Protein AF-A0A6B1F1L4-F1 (afdb_monomer_lite)

Radius of gyration: 22.06 Å; chains: 1; bounding box: 44×48×60 Å

pLDDT: mean 93.44, std 6.87, range [55.03, 98.31]

Sequence (139 aa):
MSEIEATGSVLFGVSVDDVDSHKRFRSEQKFGFSLLADTEFEVSKQYSGIIERFNASKRTTFIIDKAGYIRAIDTEVNVKTHGEDVVALLKEVLPKVEVGQPAPDFIATDSTGESYQLSELIEKKNVVLSFYPRDFGRG

Structure (mmCIF, N/CA/C/O backbone):
data_AF-A0A6B1F1L4-F1
#
_entry.id   AF-A0A6B1F1L4-F1
#
loop_
_atom_site.group_PDB
_atom_site.id
_atom_site.type_symbol
_atom_site.label_atom_id
_atom_site.label_alt_id
_atom_site.label_comp_id
_atom_site.label_asym_id
_atom_site.label_entity_id
_atom_site.label_seq_id
_atom_site.pdbx_PDB_ins_code
_atom_site.Cartn_x
_atom_site.Cartn_y
_atom_site.Cartn_z
_atom_site.occupancy
_atom_site.B_iso_or_equiv
_atom_site.auth_seq_id
_atom_site.auth_comp_id
_atom_site.auth_asym_id
_atom_site.auth_atom_id
_atom_site.pdbx_PDB_model_num
ATOM 1 N N . MET A 1 1 ? 6.205 -13.987 4.060 1.00 58.75 1 MET A N 1
ATOM 2 C CA . MET A 1 1 ? 5.366 -12.869 3.597 1.00 58.75 1 MET A CA 1
ATOM 3 C C . MET A 1 1 ? 6.163 -11.605 3.855 1.00 58.75 1 MET A C 1
ATOM 5 O O . MET A 1 1 ? 6.717 -11.488 4.943 1.00 58.75 1 MET A O 1
ATOM 9 N N . SER A 1 2 ? 6.359 -10.769 2.842 1.00 85.25 2 SER A N 1
ATOM 10 C CA . SER A 1 2 ? 7.140 -9.528 2.967 1.00 85.25 2 SER A CA 1
ATOM 11 C C . SER A 1 2 ? 6.417 -8.498 3.845 1.00 85.25 2 SER A C 1
ATOM 13 O O . SER A 1 2 ? 5.203 -8.583 4.023 1.00 85.25 2 SER A O 1
ATOM 15 N N . GLU A 1 3 ? 7.137 -7.506 4.378 1.00 91.06 3 GLU A N 1
ATOM 16 C CA . GLU A 1 3 ? 6.513 -6.414 5.146 1.00 91.06 3 GLU A CA 1
ATOM 17 C C . GLU A 1 3 ? 5.488 -5.624 4.319 1.00 91.06 3 GLU A C 1
ATOM 19 O O . GLU A 1 3 ? 4.476 -5.184 4.855 1.00 91.06 3 GLU A O 1
ATOM 24 N N . ILE A 1 4 ? 5.701 -5.511 3.005 1.00 92.69 4 ILE A N 1
ATOM 25 C CA . ILE A 1 4 ? 4.749 -4.887 2.079 1.00 92.69 4 ILE A CA 1
ATOM 26 C C . ILE A 1 4 ? 3.462 -5.716 1.994 1.00 92.69 4 ILE A C 1
ATOM 28 O O . ILE A 1 4 ? 2.372 -5.173 2.161 1.00 92.69 4 ILE A O 1
ATOM 32 N N . GLU A 1 5 ? 3.567 -7.035 1.815 1.00 91.88 5 GLU A N 1
ATOM 33 C CA . GLU A 1 5 ? 2.399 -7.930 1.778 1.00 91.88 5 GLU A CA 1
ATOM 34 C C . GLU A 1 5 ? 1.616 -7.925 3.096 1.00 91.88 5 GLU A C 1
ATOM 36 O O . GLU A 1 5 ? 0.389 -8.011 3.081 1.00 91.88 5 GLU A O 1
ATOM 41 N N . ALA A 1 6 ? 2.295 -7.753 4.234 1.00 90.75 6 ALA A N 1
ATOM 42 C CA . ALA A 1 6 ? 1.647 -7.639 5.540 1.00 90.75 6 ALA A CA 1
ATOM 43 C C . ALA A 1 6 ? 0.749 -6.391 5.667 1.00 90.75 6 ALA A C 1
ATOM 45 O O . ALA A 1 6 ? -0.161 -6.379 6.491 1.00 90.75 6 ALA A O 1
ATOM 46 N N . THR A 1 7 ? 0.949 -5.366 4.829 1.00 90.06 7 THR A N 1
ATOM 47 C CA . THR A 1 7 ? 0.036 -4.208 4.731 1.00 90.06 7 THR A CA 1
ATOM 48 C C . THR A 1 7 ? -1.207 -4.487 3.874 1.00 90.06 7 THR A C 1
ATOM 50 O O . THR A 1 7 ? -2.037 -3.604 3.677 1.00 90.06 7 THR A O 1
ATOM 53 N N . GLY A 1 8 ? -1.347 -5.702 3.333 1.00 91.31 8 GLY A N 1
ATOM 54 C CA . GLY A 1 8 ? -2.373 -6.038 2.344 1.00 91.31 8 GLY A CA 1
ATOM 55 C C . GLY A 1 8 ? -2.070 -5.494 0.945 1.00 91.31 8 GLY A C 1
ATOM 56 O O . GLY A 1 8 ? -2.978 -5.431 0.116 1.00 91.31 8 GLY A O 1
ATOM 57 N N . SER A 1 9 ? -0.819 -5.097 0.692 1.00 94.31 9 SER A N 1
ATOM 58 C CA . SER A 1 9 ? -0.362 -4.537 -0.581 1.00 94.31 9 SER A CA 1
ATOM 59 C C . SER A 1 9 ? 0.364 -5.578 -1.428 1.00 94.31 9 SER A C 1
ATOM 61 O O . SER A 1 9 ? 0.994 -6.497 -0.910 1.00 94.31 9 SER A O 1
ATOM 63 N N . VAL A 1 10 ? 0.332 -5.401 -2.747 1.00 95.19 10 VAL A N 1
ATOM 64 C CA . VAL A 1 10 ? 1.163 -6.155 -3.693 1.00 95.19 10 VAL A CA 1
ATOM 65 C C . VAL A 1 10 ? 2.214 -5.224 -4.286 1.00 95.19 10 VAL A C 1
ATOM 67 O O . VAL A 1 10 ? 1.909 -4.085 -4.634 1.00 95.19 10 VAL A O 1
ATOM 70 N N . LEU A 1 11 ? 3.453 -5.706 -4.403 1.00 95.06 11 LEU A N 1
ATOM 71 C CA . LEU A 1 11 ? 4.527 -4.980 -5.075 1.00 95.06 11 LEU A CA 1
ATOM 72 C C . LEU A 1 11 ? 4.737 -5.533 -6.486 1.00 95.06 11 LEU A C 1
ATOM 74 O O . LEU A 1 11 ? 4.936 -6.738 -6.670 1.00 95.06 11 LEU A O 1
ATOM 78 N N . PHE A 1 12 ? 4.768 -4.629 -7.461 1.00 97.12 12 PHE A N 1
ATOM 79 C CA . PHE A 1 12 ? 5.211 -4.900 -8.821 1.00 97.12 12 PHE A CA 1
ATOM 80 C C . PHE A 1 12 ? 6.395 -4.000 -9.161 1.00 97.12 12 PHE A C 1
ATOM 82 O O . PHE A 1 12 ? 6.320 -2.786 -8.988 1.00 97.12 12 PHE A O 1
ATOM 89 N N . GLY A 1 13 ? 7.475 -4.588 -9.673 1.00 96.38 13 GLY A N 1
ATOM 90 C CA . GLY A 1 13 ? 8.470 -3.824 -10.421 1.00 96.38 13 GLY A CA 1
ATOM 91 C C . GLY A 1 13 ? 8.010 -3.700 -11.869 1.00 96.38 13 GLY A C 1
ATOM 92 O O . GLY A 1 13 ? 7.530 -4.675 -12.439 1.00 96.38 13 GLY A O 1
ATOM 93 N N . VAL A 1 14 ? 8.140 -2.523 -12.471 1.00 98.06 14 VAL A N 1
ATOM 94 C CA . VAL A 1 14 ? 7.771 -2.296 -13.874 1.00 98.06 14 VAL A CA 1
ATOM 95 C C . VAL A 1 14 ? 8.991 -1.764 -14.606 1.00 98.06 14 VAL A C 1
ATOM 97 O O . VAL A 1 14 ? 9.625 -0.814 -14.145 1.00 98.06 14 VAL A O 1
ATOM 100 N N . SER A 1 15 ? 9.330 -2.376 -15.734 1.00 97.75 15 SER A N 1
ATOM 101 C CA . SER A 1 15 ? 10.289 -1.816 -16.682 1.00 97.75 15 SER A CA 1
ATOM 102 C C . SER A 1 15 ? 9.872 -2.170 -18.102 1.00 97.75 15 SER A C 1
ATOM 104 O O . SER A 1 15 ? 8.976 -2.982 -18.324 1.00 97.75 15 SER A O 1
ATOM 106 N N . VAL A 1 16 ? 10.552 -1.559 -19.062 1.00 98.00 16 VAL A N 1
ATOM 107 C CA . VAL A 1 16 ? 10.324 -1.760 -20.496 1.00 98.00 16 VAL A CA 1
ATOM 108 C C . VAL A 1 16 ? 11.031 -3.004 -21.047 1.00 98.00 16 VAL A C 1
ATOM 110 O O . VAL A 1 16 ? 10.993 -3.259 -22.248 1.00 98.00 16 VAL A O 1
ATOM 113 N N . ASP A 1 17 ? 11.693 -3.771 -20.175 1.00 97.81 17 ASP A N 1
ATOM 114 C CA . ASP A 1 17 ? 12.317 -5.040 -20.532 1.00 97.81 17 ASP A CA 1
ATOM 115 C C . ASP A 1 17 ? 11.261 -6.116 -20.809 1.00 97.81 17 ASP A C 1
ATOM 117 O O . ASP A 1 17 ? 10.156 -6.102 -20.259 1.00 97.81 17 ASP A O 1
ATOM 121 N N . ASP A 1 18 ? 11.622 -7.086 -21.648 1.00 97.94 18 ASP A N 1
ATOM 122 C CA . ASP A 1 18 ? 10.758 -8.217 -21.958 1.00 97.94 18 ASP A CA 1
ATOM 123 C C . ASP A 1 18 ? 10.712 -9.273 -20.834 1.00 97.94 18 ASP A C 1
ATOM 125 O O . ASP A 1 18 ? 11.479 -9.287 -19.865 1.00 97.94 18 ASP A O 1
ATOM 129 N N . VAL A 1 19 ? 9.780 -10.214 -20.988 1.00 97.88 19 VAL A N 1
ATOM 130 C CA . VAL A 1 19 ? 9.547 -11.298 -20.028 1.00 97.88 19 VAL A CA 1
ATOM 131 C C . VAL A 1 19 ? 10.771 -12.207 -19.856 1.00 97.88 19 VAL A C 1
ATOM 133 O O . VAL A 1 19 ? 10.984 -12.747 -18.767 1.00 97.88 19 VAL A O 1
ATOM 136 N N . ASP A 1 20 ? 11.579 -12.413 -20.895 1.00 97.50 20 ASP A N 1
ATOM 137 C CA . ASP A 1 20 ? 12.737 -13.307 -20.823 1.00 97.50 20 ASP A CA 1
ATOM 138 C C . ASP A 1 20 ? 13.918 -12.648 -20.102 1.00 97.50 20 ASP A C 1
ATOM 140 O O . ASP A 1 20 ? 14.592 -13.315 -19.309 1.00 97.50 20 ASP A O 1
ATOM 144 N N . SER A 1 21 ? 14.116 -11.342 -20.287 1.00 96.75 21 SER A N 1
ATOM 145 C CA . SER A 1 21 ? 15.014 -10.513 -19.479 1.00 96.75 21 SER A CA 1
ATOM 146 C C . SER A 1 21 ? 14.620 -10.575 -18.001 1.00 96.75 21 SER A C 1
ATOM 148 O O . SER A 1 21 ? 15.448 -10.915 -17.150 1.00 96.75 21 SER A O 1
ATOM 150 N N . HIS A 1 22 ? 13.327 -10.414 -17.689 1.00 96.94 22 HIS A N 1
ATOM 151 C CA . HIS A 1 22 ? 12.809 -10.528 -16.318 1.00 96.94 22 HIS A CA 1
ATOM 152 C C . HIS A 1 22 ? 13.050 -11.898 -15.689 1.00 96.94 22 HIS A C 1
ATOM 154 O O . HIS A 1 22 ? 13.426 -11.977 -14.516 1.00 96.94 22 HIS A O 1
ATOM 160 N N . LYS A 1 23 ? 12.879 -12.993 -16.442 1.00 95.31 23 LYS A N 1
ATOM 161 C CA . LYS A 1 23 ? 13.186 -14.351 -15.951 1.00 95.31 23 LYS A CA 1
ATOM 162 C C . LYS A 1 23 ? 14.658 -14.486 -15.563 1.00 95.31 23 LYS A C 1
ATOM 164 O O . LYS A 1 23 ? 14.951 -15.042 -14.502 1.00 95.31 23 LYS A O 1
ATOM 169 N N . ARG A 1 24 ? 15.572 -13.973 -16.395 1.00 95.38 24 ARG A N 1
ATOM 170 C CA . ARG A 1 24 ? 17.019 -13.995 -16.120 1.00 95.38 24 ARG A CA 1
ATOM 171 C C . ARG A 1 24 ? 17.344 -13.158 -14.889 1.00 95.38 24 ARG A C 1
ATOM 173 O O . ARG A 1 24 ? 17.902 -13.689 -13.931 1.00 95.38 24 ARG A O 1
ATOM 180 N N . PHE A 1 25 ? 16.887 -11.911 -14.854 1.00 94.25 25 PHE A N 1
ATOM 181 C CA . PHE A 1 25 ? 17.129 -10.999 -13.738 1.00 94.25 25 PHE A CA 1
ATOM 182 C C . PHE A 1 25 ? 16.586 -11.539 -12.406 1.00 94.25 25 PHE A C 1
ATOM 184 O O . PHE A 1 25 ? 17.267 -11.495 -11.380 1.00 94.25 25 PHE A O 1
ATOM 191 N N . ARG A 1 26 ? 15.393 -12.150 -12.415 1.00 92.38 26 ARG A N 1
ATOM 192 C CA . ARG A 1 26 ? 14.821 -12.804 -11.228 1.00 92.38 26 ARG A CA 1
ATOM 193 C C . ARG A 1 26 ? 15.663 -13.983 -10.744 1.00 92.38 26 ARG A C 1
ATOM 195 O O . ARG A 1 26 ? 15.796 -14.169 -9.534 1.00 92.38 26 ARG A O 1
ATOM 202 N N . SER A 1 27 ? 16.233 -14.766 -11.661 1.00 90.06 27 SER A N 1
ATOM 203 C CA . SER A 1 27 ? 17.109 -15.891 -11.306 1.00 90.06 27 SER A CA 1
ATOM 204 C C . SER A 1 27 ? 18.410 -15.439 -10.628 1.00 90.06 27 SER A C 1
ATOM 206 O O . SER A 1 27 ? 18.909 -16.133 -9.742 1.00 90.06 27 SER A O 1
ATOM 208 N N . GLU A 1 28 ? 18.906 -14.251 -10.985 1.00 91.50 28 GLU A N 1
ATOM 209 C CA . GLU A 1 28 ? 20.136 -13.662 -10.448 1.00 91.50 28 GLU A CA 1
ATOM 210 C C . GLU A 1 28 ? 19.915 -12.969 -9.098 1.00 91.50 28 GLU A C 1
ATOM 212 O O . GLU A 1 28 ? 20.649 -13.224 -8.145 1.00 91.50 28 GLU A O 1
ATOM 217 N N . GLN A 1 29 ? 18.898 -12.107 -9.000 1.00 84.75 29 GLN A N 1
ATOM 218 C CA . GLN A 1 29 ? 18.701 -11.218 -7.846 1.00 84.75 29 GLN A CA 1
ATOM 219 C C . GLN A 1 29 ? 17.807 -11.804 -6.742 1.00 84.75 29 GLN A C 1
ATOM 221 O O . GLN A 1 29 ? 17.787 -11.281 -5.631 1.00 84.75 29 GLN A O 1
ATOM 226 N N . LYS A 1 30 ? 17.068 -12.888 -7.023 1.00 80.50 30 LYS A N 1
ATOM 227 C CA . LYS A 1 30 ? 16.230 -13.628 -6.054 1.00 80.50 30 LYS A CA 1
ATOM 228 C C . LYS A 1 30 ? 15.285 -12.753 -5.209 1.00 80.50 30 LYS A C 1
ATOM 230 O O . LYS A 1 30 ? 15.114 -12.991 -4.014 1.00 80.50 30 LYS A O 1
ATOM 235 N N . PHE A 1 31 ? 14.633 -11.765 -5.817 1.00 84.38 31 PHE A N 1
ATOM 236 C CA . PHE A 1 31 ? 13.596 -10.970 -5.148 1.00 84.38 31 PHE A CA 1
ATOM 237 C C . PHE A 1 31 ? 12.228 -11.682 -5.123 1.00 84.38 31 PHE A C 1
ATOM 239 O O . PHE A 1 31 ? 11.922 -12.540 -5.957 1.00 84.38 31 PHE A O 1
ATOM 246 N N . GLY A 1 32 ? 11.393 -11.309 -4.144 1.00 85.25 32 GLY A N 1
ATOM 247 C CA . GLY A 1 32 ? 10.089 -11.931 -3.873 1.00 85.25 32 GLY A CA 1
ATOM 248 C C . GLY A 1 32 ? 8.889 -11.340 -4.624 1.00 85.25 32 GLY A C 1
ATOM 249 O O . GLY A 1 32 ? 7.812 -11.922 -4.568 1.00 85.25 32 GLY A O 1
ATOM 250 N N . PHE A 1 33 ? 9.052 -10.219 -5.327 1.00 91.38 33 PHE A N 1
ATOM 251 C CA . PHE A 1 33 ? 7.967 -9.540 -6.046 1.00 91.38 33 PHE A CA 1
ATOM 252 C C . PHE A 1 33 ? 7.935 -9.888 -7.542 1.00 91.38 33 PHE A C 1
ATOM 254 O O . PHE A 1 33 ? 8.884 -10.453 -8.092 1.00 91.38 33 PHE A O 1
ATOM 261 N N . SER A 1 34 ? 6.819 -9.571 -8.204 1.00 94.38 34 SER A N 1
ATOM 262 C CA . SER A 1 34 ? 6.645 -9.810 -9.642 1.00 94.38 34 SER A CA 1
ATOM 263 C C . SER A 1 34 ? 7.150 -8.628 -10.468 1.00 94.38 34 SER A C 1
ATOM 265 O O . SER A 1 34 ? 7.049 -7.480 -10.038 1.00 94.38 34 SER A O 1
ATOM 267 N N . LEU A 1 35 ? 7.668 -8.915 -11.663 1.00 97.25 35 LEU A N 1
ATOM 268 C CA . LEU A 1 35 ? 8.047 -7.902 -12.644 1.00 97.25 35 LEU A CA 1
ATOM 269 C C . LEU A 1 35 ? 7.034 -7.875 -13.786 1.00 97.25 35 LEU A C 1
ATOM 271 O O . LEU A 1 35 ? 6.694 -8.925 -14.333 1.00 97.25 35 LEU A O 1
ATOM 275 N N . LEU A 1 36 ? 6.561 -6.683 -14.131 1.00 98.19 36 LEU A N 1
ATOM 276 C CA . LEU A 1 36 ? 5.697 -6.427 -15.275 1.00 98.19 36 LEU A CA 1
ATOM 277 C C . LEU A 1 36 ? 6.559 -5.919 -16.436 1.00 98.19 36 LEU A C 1
ATOM 279 O O . LEU A 1 36 ? 7.394 -5.031 -16.253 1.00 98.19 36 LEU A O 1
ATOM 283 N N . ALA A 1 37 ? 6.363 -6.512 -17.611 1.00 98.31 37 ALA A N 1
ATOM 284 C CA . ALA A 1 37 ? 7.030 -6.123 -18.848 1.00 98.31 37 ALA A CA 1
ATOM 285 C C . ALA A 1 37 ? 6.169 -5.086 -19.585 1.00 98.31 37 ALA A C 1
ATOM 287 O O . ALA A 1 37 ? 5.071 -5.407 -20.035 1.00 98.31 37 ALA A O 1
ATOM 288 N N . ASP A 1 38 ? 6.661 -3.857 -19.697 1.00 98.31 38 ASP A N 1
ATOM 289 C CA . ASP A 1 38 ? 6.022 -2.733 -20.392 1.00 98.31 38 ASP A CA 1
ATOM 290 C C . ASP A 1 38 ? 6.719 -2.473 -21.736 1.00 98.31 38 ASP A C 1
ATOM 292 O O . ASP A 1 38 ? 7.241 -1.388 -21.994 1.00 98.31 38 ASP A O 1
ATOM 296 N N . THR A 1 39 ? 6.786 -3.498 -22.588 1.00 97.81 39 THR A N 1
ATOM 297 C CA . THR A 1 39 ? 7.575 -3.462 -23.835 1.00 97.81 39 THR A CA 1
ATOM 298 C C . THR A 1 39 ? 7.092 -2.404 -24.832 1.00 97.81 39 THR A C 1
ATOM 300 O O . THR A 1 39 ? 7.878 -1.921 -25.642 1.00 97.81 39 THR A O 1
ATOM 303 N N . GLU A 1 40 ? 5.820 -2.003 -24.742 1.00 97.56 40 GLU A N 1
ATOM 304 C CA . GLU A 1 40 ? 5.195 -0.968 -25.582 1.00 97.56 40 GLU A CA 1
ATOM 305 C C . GLU A 1 40 ? 5.206 0.434 -24.936 1.00 97.56 40 GLU A C 1
ATOM 307 O O . GLU A 1 40 ? 4.733 1.42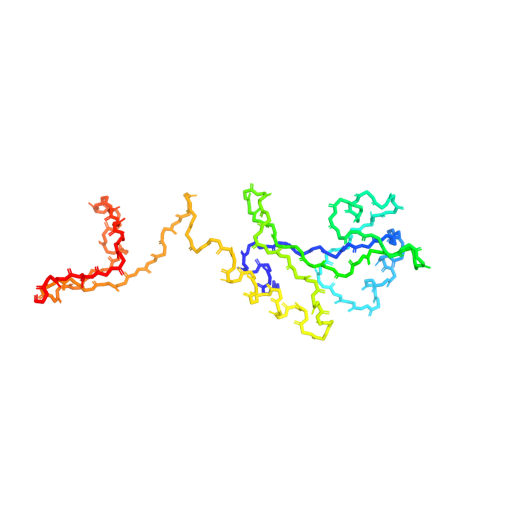0 -25.519 1.00 97.56 40 GLU A O 1
ATOM 312 N N . PHE A 1 41 ? 5.811 0.558 -23.748 1.00 97.81 41 PHE A N 1
ATOM 313 C CA . PHE A 1 41 ? 5.934 1.796 -22.976 1.00 97.81 41 PHE A CA 1
ATOM 314 C C . PHE A 1 41 ? 4.590 2.412 -22.553 1.00 97.81 41 PHE A C 1
ATOM 316 O O . PHE A 1 41 ? 4.539 3.595 -22.203 1.00 97.81 41 PHE A O 1
ATOM 323 N N . GLU A 1 42 ? 3.485 1.672 -22.630 1.00 98.12 42 GLU A N 1
ATOM 324 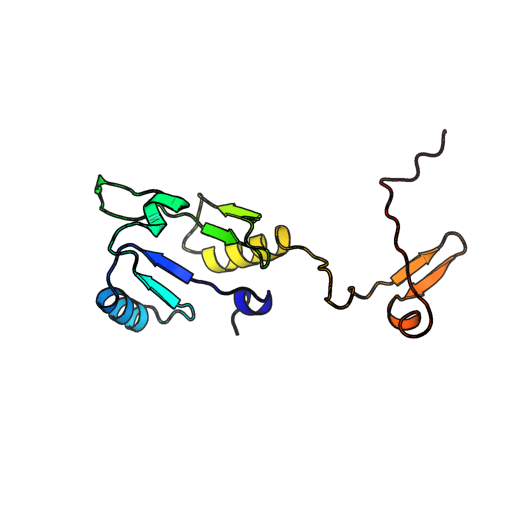C CA . GLU A 1 42 ? 2.143 2.191 -22.359 1.00 98.12 42 GLU A CA 1
ATOM 325 C C . GLU A 1 42 ? 2.006 2.614 -20.898 1.00 98.12 42 GLU A C 1
ATOM 327 O O . GLU A 1 42 ? 1.557 3.729 -20.612 1.00 98.12 42 GLU A O 1
ATOM 332 N N . VAL A 1 43 ? 2.467 1.768 -19.975 1.00 98.25 43 VAL A N 1
ATOM 333 C CA . VAL A 1 43 ? 2.408 2.048 -18.536 1.00 98.25 43 VAL A CA 1
ATOM 334 C C . VAL A 1 43 ? 3.384 3.164 -18.182 1.00 98.25 43 VAL A C 1
ATOM 336 O O . VAL A 1 43 ? 3.013 4.130 -17.511 1.00 98.25 43 VAL A O 1
ATOM 339 N N . SER A 1 44 ? 4.618 3.091 -18.681 1.00 98.12 44 SER A N 1
ATOM 340 C CA . SER A 1 44 ? 5.654 4.088 -18.416 1.00 98.12 44 SER A CA 1
ATOM 341 C C . SER A 1 44 ? 5.239 5.468 -18.918 1.00 98.12 44 SER A C 1
ATOM 343 O O . SER A 1 44 ? 5.441 6.439 -18.206 1.00 98.12 44 SER A O 1
ATOM 345 N N . LYS A 1 45 ? 4.606 5.599 -20.093 1.00 97.62 45 LYS A N 1
ATOM 346 C CA . LYS A 1 45 ? 4.122 6.903 -20.596 1.00 97.62 45 LYS A CA 1
ATOM 347 C C . LYS A 1 45 ? 3.028 7.504 -19.719 1.00 97.62 45 LYS A C 1
ATOM 349 O O . LYS A 1 45 ? 3.005 8.720 -19.554 1.00 97.62 45 LYS A O 1
ATOM 354 N N . GLN A 1 46 ? 2.134 6.674 -19.187 1.00 98.00 46 GLN A N 1
ATOM 355 C CA . GLN A 1 46 ? 1.006 7.132 -18.375 1.00 98.00 46 GLN A CA 1
ATOM 356 C C . GLN A 1 46 ? 1.408 7.489 -16.939 1.00 98.00 46 GLN A C 1
ATOM 358 O O . GLN A 1 46 ? 0.829 8.407 -16.363 1.00 98.00 46 GLN A O 1
ATOM 363 N N . TYR A 1 47 ? 2.386 6.780 -16.370 1.00 97.94 47 TYR A N 1
ATOM 364 C CA . TYR A 1 47 ? 2.759 6.906 -14.960 1.00 97.94 47 TYR A CA 1
ATOM 365 C C . TYR A 1 47 ? 4.077 7.656 -14.764 1.00 97.94 47 TYR A C 1
ATOM 367 O O . TYR A 1 47 ? 4.085 8.820 -14.368 1.00 97.94 47 TYR A O 1
ATOM 375 N N . SER A 1 48 ? 5.209 6.988 -14.994 1.00 96.56 48 SER A N 1
ATOM 376 C CA . SER A 1 48 ? 6.526 7.500 -14.595 1.00 96.56 48 SER A CA 1
ATOM 377 C C . SER A 1 48 ? 7.137 8.466 -15.609 1.00 96.56 48 SER A C 1
ATOM 379 O O . SER A 1 48 ? 7.938 9.323 -15.249 1.00 96.56 48 SER A O 1
ATOM 381 N N . GLY A 1 49 ? 6.758 8.365 -16.876 1.00 97.19 49 GLY A N 1
ATOM 382 C CA . GLY A 1 49 ? 7.456 8.930 -18.024 1.00 97.19 49 GLY A CA 1
ATOM 383 C C . GLY A 1 49 ? 8.651 8.078 -18.474 1.00 97.19 49 GLY A C 1
ATOM 384 O O . GLY A 1 49 ? 9.107 7.163 -17.789 1.00 97.19 49 GLY A O 1
ATOM 385 N N . ILE A 1 50 ? 9.200 8.416 -19.642 1.00 97.12 50 ILE A N 1
ATOM 386 C CA . ILE A 1 50 ? 10.350 7.726 -20.248 1.00 97.12 50 ILE A CA 1
ATOM 387 C C . ILE A 1 50 ? 11.589 8.624 -20.182 1.00 97.12 50 ILE A C 1
ATOM 389 O O . ILE A 1 50 ? 11.505 9.848 -20.307 1.00 97.12 50 ILE A O 1
ATOM 393 N N . ILE A 1 51 ? 12.756 8.014 -20.006 1.00 96.56 51 ILE A N 1
ATOM 394 C CA . ILE A 1 51 ? 14.061 8.605 -20.289 1.00 96.56 51 ILE A CA 1
ATOM 395 C C . ILE A 1 51 ? 14.452 8.205 -21.717 1.00 96.56 51 ILE A C 1
ATOM 397 O O . ILE A 1 51 ? 15.085 7.172 -21.928 1.00 96.56 51 ILE A O 1
ATOM 401 N N . GLU A 1 52 ? 14.056 9.014 -22.704 1.00 92.81 52 GLU A N 1
ATOM 402 C CA . GLU A 1 52 ? 14.151 8.666 -24.136 1.00 92.81 52 GLU A CA 1
ATOM 403 C C . GLU A 1 52 ? 15.561 8.244 -24.565 1.00 92.81 52 GLU A C 1
ATOM 405 O O . GLU A 1 52 ? 15.729 7.257 -25.274 1.00 92.81 52 GLU A O 1
ATOM 410 N N . ARG A 1 53 ? 16.595 8.928 -24.057 1.00 96.44 53 ARG A N 1
ATOM 411 C CA . ARG A 1 53 ? 18.002 8.633 -24.375 1.00 96.44 53 ARG A CA 1
ATOM 412 C C . ARG A 1 53 ? 18.420 7.197 -24.037 1.00 96.44 53 ARG A C 1
ATOM 414 O O . ARG A 1 53 ? 19.321 6.670 -24.682 1.00 96.44 53 ARG A O 1
ATOM 421 N N . PHE A 1 54 ? 17.818 6.603 -23.010 1.00 94.69 54 PHE A N 1
ATOM 422 C CA . PHE A 1 54 ? 18.152 5.258 -22.537 1.00 94.69 54 PHE A CA 1
ATOM 423 C C . PHE A 1 54 ? 17.051 4.243 -22.816 1.00 94.69 54 PHE A C 1
ATOM 425 O O . PHE A 1 54 ? 17.207 3.091 -22.431 1.00 94.69 54 PHE A O 1
ATOM 432 N N . ASN A 1 55 ? 15.963 4.667 -23.468 1.00 94.19 55 ASN A N 1
ATOM 433 C CA . ASN A 1 55 ? 14.793 3.839 -23.709 1.00 94.19 55 ASN A CA 1
ATOM 434 C C . ASN A 1 55 ? 14.344 3.114 -22.428 1.00 94.19 55 ASN A C 1
ATOM 436 O O . ASN A 1 55 ? 14.242 1.897 -22.415 1.00 94.19 55 ASN A O 1
ATOM 440 N N . ALA A 1 56 ? 14.174 3.861 -21.332 1.00 97.00 56 ALA A N 1
ATOM 441 C CA . ALA A 1 56 ? 13.928 3.309 -19.998 1.00 97.00 56 ALA A CA 1
ATOM 442 C C . ALA A 1 56 ? 12.851 4.105 -19.253 1.00 97.00 56 ALA A C 1
ATOM 444 O O . ALA A 1 56 ? 12.718 5.312 -19.456 1.00 97.00 56 ALA A O 1
ATOM 445 N N . SER A 1 57 ? 12.114 3.459 -18.352 1.00 96.69 57 SER A N 1
ATOM 446 C CA . SER A 1 57 ? 11.178 4.140 -17.450 1.00 96.69 57 SER A CA 1
ATOM 447 C C . SER A 1 57 ? 11.924 5.075 -16.493 1.00 96.69 57 SER A C 1
ATOM 449 O O . SER A 1 57 ? 13.017 4.752 -16.013 1.00 96.69 57 SER A O 1
ATOM 451 N N . LYS A 1 58 ? 11.338 6.231 -16.158 1.00 97.06 58 LYS A N 1
ATOM 452 C CA . LYS A 1 58 ? 11.842 7.031 -15.032 1.00 97.06 58 LYS A CA 1
ATOM 453 C C . LYS A 1 58 ? 11.662 6.243 -13.734 1.00 97.06 58 LYS A C 1
ATOM 455 O O . LYS A 1 58 ? 10.666 5.548 -13.546 1.00 97.06 58 LYS A O 1
ATOM 460 N N . ARG A 1 59 ? 12.637 6.355 -12.831 1.00 96.88 59 ARG A N 1
ATOM 461 C CA . ARG A 1 59 ? 12.566 5.710 -11.520 1.00 96.88 59 ARG A CA 1
ATOM 462 C C . ARG A 1 59 ? 11.584 6.475 -10.640 1.00 96.88 59 ARG A C 1
ATOM 464 O O . ARG A 1 59 ? 11.878 7.584 -10.203 1.00 96.88 59 ARG A O 1
ATOM 471 N N . THR A 1 60 ? 10.415 5.895 -10.417 1.00 97.44 60 THR A N 1
ATOM 472 C CA . THR A 1 60 ? 9.345 6.499 -9.623 1.00 97.44 60 THR A CA 1
ATOM 473 C C . THR A 1 60 ? 8.500 5.397 -9.008 1.00 97.44 60 THR A C 1
ATOM 475 O O . THR A 1 60 ? 8.204 4.405 -9.673 1.00 97.44 60 THR A O 1
ATOM 478 N N . THR A 1 61 ? 8.100 5.586 -7.758 1.00 97.81 61 THR A N 1
ATOM 479 C CA . THR A 1 61 ? 7.223 4.670 -7.031 1.00 97.81 61 THR A CA 1
ATOM 480 C C . THR A 1 61 ? 5.855 5.304 -6.871 1.00 97.81 61 THR A C 1
ATOM 482 O O . THR A 1 61 ? 5.749 6.465 -6.484 1.00 97.81 61 THR A O 1
ATOM 485 N N . PHE A 1 62 ? 4.805 4.531 -7.129 1.00 98.25 62 PHE A N 1
ATOM 486 C CA . PHE A 1 62 ? 3.423 4.948 -6.926 1.00 98.25 62 PHE A CA 1
ATOM 487 C C . PHE A 1 62 ? 2.780 4.040 -5.884 1.00 98.25 62 PHE A C 1
ATOM 489 O O . PHE A 1 62 ? 2.858 2.817 -6.001 1.00 98.25 62 PHE A O 1
ATOM 496 N N . ILE A 1 63 ? 2.117 4.631 -4.892 1.00 97.81 63 ILE A N 1
ATOM 497 C CA . ILE A 1 63 ? 1.257 3.895 -3.961 1.00 97.81 63 ILE A CA 1
ATOM 498 C C . ILE A 1 63 ? -0.185 4.107 -4.396 1.00 97.81 63 ILE A C 1
ATOM 500 O O . ILE A 1 63 ? -0.661 5.242 -4.413 1.00 97.81 63 ILE A O 1
ATOM 504 N N . ILE A 1 64 ? -0.869 3.021 -4.752 1.00 97.00 64 ILE A N 1
ATOM 505 C CA . ILE A 1 64 ? -2.274 3.021 -5.168 1.00 97.00 64 ILE A CA 1
ATOM 506 C C . ILE A 1 64 ? -3.058 2.226 -4.129 1.00 97.00 64 ILE A C 1
ATOM 508 O O . ILE A 1 64 ? -2.679 1.101 -3.804 1.00 97.00 64 ILE A O 1
ATOM 512 N N . ASP A 1 65 ? -4.122 2.808 -3.583 1.00 95.00 65 ASP A N 1
ATOM 513 C CA . ASP A 1 65 ? -4.946 2.119 -2.591 1.00 95.00 65 ASP A CA 1
ATOM 514 C C . ASP A 1 65 ? -5.992 1.185 -3.216 1.00 95.00 65 ASP A C 1
ATOM 516 O O . ASP A 1 65 ? -6.182 1.134 -4.432 1.00 95.00 65 ASP A O 1
ATOM 520 N N . LYS A 1 66 ? -6.713 0.446 -2.365 1.00 92.31 66 LYS A N 1
ATOM 521 C CA . LYS A 1 66 ? -7.743 -0.515 -2.795 1.00 92.31 66 LYS A CA 1
ATOM 522 C C . LYS A 1 66 ? -8.926 0.127 -3.526 1.00 92.31 66 LYS A C 1
ATOM 524 O O . LYS A 1 66 ? -9.648 -0.573 -4.229 1.00 92.31 66 LYS 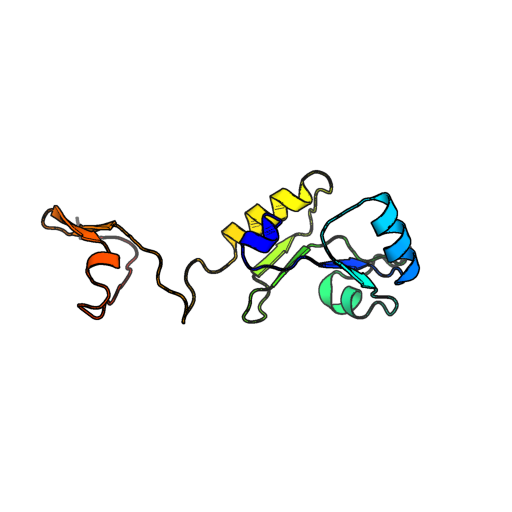A O 1
ATOM 529 N N . ALA A 1 67 ? -9.129 1.432 -3.363 1.00 91.50 67 ALA A N 1
ATOM 530 C CA . ALA A 1 67 ? -10.150 2.190 -4.075 1.00 91.50 67 ALA A CA 1
ATOM 531 C C . ALA A 1 67 ? -9.650 2.727 -5.433 1.00 91.50 67 ALA A C 1
ATOM 533 O O . ALA A 1 67 ? -10.417 3.352 -6.162 1.00 91.50 67 ALA A O 1
ATOM 534 N N . GLY A 1 68 ? -8.391 2.454 -5.796 1.00 94.19 68 GLY A N 1
ATOM 535 C CA . GLY A 1 68 ? -7.797 2.812 -7.083 1.00 94.19 68 GLY A CA 1
ATOM 536 C C . GLY A 1 68 ? -7.206 4.219 -7.128 1.00 94.19 68 GLY A C 1
ATOM 537 O O . GLY A 1 68 ? -6.894 4.716 -8.209 1.00 94.19 68 GLY A O 1
ATOM 538 N N . TYR A 1 69 ? -7.039 4.880 -5.984 1.00 95.88 69 TYR A N 1
ATOM 539 C CA . TYR A 1 69 ? -6.485 6.226 -5.937 1.00 95.88 69 TYR A CA 1
ATOM 540 C C . TYR A 1 69 ? -4.992 6.210 -5.621 1.00 95.88 69 TYR A C 1
ATOM 542 O O . TYR A 1 69 ? -4.536 5.495 -4.728 1.00 95.88 69 TYR A O 1
ATOM 550 N N . ILE A 1 70 ? -4.240 7.088 -6.286 1.00 97.50 70 ILE A N 1
ATOM 551 C CA . ILE A 1 70 ? -2.847 7.361 -5.929 1.00 97.50 70 ILE A CA 1
ATOM 552 C C . ILE A 1 70 ? -2.821 8.062 -4.563 1.00 97.50 70 ILE A C 1
ATOM 554 O O . ILE A 1 70 ? -3.446 9.107 -4.372 1.00 97.50 70 ILE A O 1
ATOM 558 N N . ARG A 1 71 ? -2.109 7.467 -3.608 1.00 97.19 71 ARG A N 1
ATOM 559 C CA . ARG A 1 71 ? -1.888 7.990 -2.253 1.00 97.19 71 ARG A CA 1
ATOM 560 C C . ARG A 1 71 ? -0.510 8.620 -2.087 1.00 97.19 71 ARG A C 1
ATOM 562 O O . ARG A 1 71 ? -0.363 9.509 -1.259 1.00 97.19 71 ARG A O 1
ATOM 569 N N . ALA A 1 72 ? 0.471 8.199 -2.886 1.00 97.56 72 ALA A N 1
ATOM 570 C CA . ALA A 1 72 ? 1.803 8.792 -2.896 1.00 97.56 72 ALA A CA 1
ATOM 571 C C . ALA A 1 72 ? 2.523 8.594 -4.232 1.00 97.56 72 ALA A C 1
ATOM 573 O O . ALA A 1 72 ? 2.271 7.618 -4.945 1.00 97.56 72 ALA A O 1
ATOM 574 N N . ILE A 1 73 ? 3.449 9.511 -4.518 1.00 97.88 73 ILE A N 1
ATOM 575 C CA . ILE A 1 73 ? 4.403 9.442 -5.624 1.00 97.88 73 ILE A CA 1
ATOM 576 C C . ILE A 1 73 ? 5.783 9.759 -5.044 1.00 97.88 73 ILE A C 1
ATOM 578 O O . ILE A 1 73 ? 5.987 10.857 -4.532 1.00 97.88 73 ILE A O 1
ATOM 582 N N . ASP A 1 74 ? 6.713 8.814 -5.132 1.00 97.25 74 ASP A N 1
ATOM 583 C CA . ASP A 1 74 ? 8.105 8.992 -4.714 1.00 97.25 74 ASP A CA 1
ATOM 584 C C . ASP A 1 74 ? 9.021 8.992 -5.947 1.00 97.25 74 ASP A C 1
ATOM 586 O O . ASP A 1 74 ? 9.171 7.980 -6.638 1.00 97.25 74 ASP A O 1
ATOM 590 N N . THR A 1 75 ? 9.613 10.151 -6.241 1.00 96.50 75 THR A N 1
ATOM 591 C CA . THR A 1 75 ? 10.564 10.351 -7.347 1.00 96.50 75 THR A CA 1
ATOM 592 C C . THR A 1 75 ? 12.027 10.335 -6.900 1.00 96.50 75 THR A C 1
ATOM 594 O O . THR A 1 75 ? 12.912 10.458 -7.746 1.00 96.50 75 THR A O 1
ATOM 597 N N . GLU A 1 76 ? 12.307 10.187 -5.604 1.00 93.44 76 GLU A N 1
ATOM 598 C CA . GLU A 1 76 ? 13.652 10.258 -5.009 1.00 93.44 76 GLU A CA 1
ATOM 599 C C . GLU A 1 76 ? 14.127 8.887 -4.499 1.00 93.44 76 GLU A C 1
ATOM 601 O O . GLU A 1 76 ? 14.861 8.768 -3.520 1.00 93.44 76 GLU A O 1
ATOM 606 N N . VAL A 1 77 ? 13.740 7.831 -5.218 1.00 94.50 77 VAL A N 1
ATOM 607 C CA . VAL A 1 77 ? 13.971 6.434 -4.835 1.00 94.50 77 VAL A CA 1
ATOM 608 C C . VAL A 1 77 ? 15.451 6.125 -4.589 1.00 94.50 77 VAL A C 1
ATOM 610 O O . VAL A 1 77 ? 16.274 6.068 -5.519 1.00 94.50 77 VAL A O 1
ATOM 613 N N . ASN A 1 78 ? 15.768 5.775 -3.344 1.00 92.62 78 ASN A N 1
ATOM 614 C CA . ASN A 1 78 ? 17.054 5.218 -2.957 1.00 92.62 78 ASN A CA 1
ATOM 615 C C . ASN A 1 78 ? 17.041 3.688 -3.075 1.00 92.62 78 ASN A C 1
ATOM 617 O O . ASN A 1 78 ? 16.446 2.978 -2.274 1.00 92.62 78 ASN A O 1
ATOM 621 N N . VAL A 1 79 ? 17.775 3.150 -4.051 1.00 90.50 79 VAL A N 1
ATOM 622 C CA . VAL A 1 79 ? 17.816 1.698 -4.326 1.00 90.50 79 VAL A CA 1
ATOM 623 C C . VAL A 1 79 ? 18.300 0.837 -3.163 1.00 90.50 79 VAL A C 1
ATOM 625 O O . VAL A 1 79 ? 18.015 -0.356 -3.154 1.00 90.50 79 VAL A O 1
ATOM 628 N N . LYS A 1 80 ? 19.041 1.405 -2.204 1.00 91.44 80 LYS A N 1
ATOM 629 C CA . LYS A 1 80 ? 19.553 0.650 -1.053 1.00 91.44 80 LYS A CA 1
ATOM 630 C C . LYS A 1 80 ? 18.487 0.434 0.017 1.00 91.44 80 LYS A C 1
ATOM 632 O O . LYS A 1 80 ? 18.500 -0.607 0.658 1.00 91.44 80 LYS A O 1
ATOM 637 N N . THR A 1 81 ? 17.597 1.407 0.191 1.00 93.00 81 THR A N 1
ATOM 638 C CA . THR A 1 81 ? 16.579 1.443 1.254 1.00 93.00 81 THR A CA 1
ATOM 639 C C . THR A 1 81 ? 15.162 1.271 0.716 1.00 93.00 81 THR A C 1
ATOM 641 O O . THR A 1 81 ? 14.218 1.198 1.491 1.00 93.00 81 THR A O 1
ATOM 644 N N . HIS A 1 82 ? 14.999 1.128 -0.603 1.00 92.38 82 HIS A N 1
ATOM 645 C CA . HIS A 1 82 ? 13.706 1.215 -1.278 1.00 92.38 82 HIS A CA 1
ATOM 646 C C . HIS A 1 82 ? 12.591 0.361 -0.652 1.00 92.38 82 HIS A C 1
ATOM 648 O O . HIS A 1 82 ? 11.468 0.832 -0.514 1.00 92.38 82 HIS A O 1
ATOM 654 N N . GLY A 1 83 ? 12.880 -0.881 -0.251 1.00 92.06 83 GLY A N 1
ATOM 655 C CA . GLY A 1 83 ? 11.876 -1.738 0.388 1.00 92.06 83 GLY A CA 1
ATOM 656 C C . GLY A 1 83 ? 11.370 -1.182 1.725 1.00 92.06 83 GLY A C 1
ATOM 657 O O . GLY A 1 83 ? 10.171 -1.222 1.985 1.00 92.06 83 GLY A O 1
ATOM 658 N N . GLU A 1 84 ? 12.268 -0.634 2.542 1.00 93.88 84 GLU A N 1
ATOM 659 C CA . GLU A 1 84 ? 11.947 -0.012 3.832 1.00 93.88 84 GLU A CA 1
ATOM 660 C C . GLU A 1 84 ? 11.185 1.303 3.622 1.00 93.88 84 GLU A C 1
ATOM 662 O O . GLU A 1 84 ? 10.161 1.532 4.268 1.00 93.88 84 GLU A O 1
ATOM 667 N N . ASP A 1 85 ? 11.624 2.112 2.653 1.00 95.00 85 ASP A N 1
ATOM 668 C CA . ASP A 1 85 ? 10.987 3.381 2.288 1.00 95.00 85 ASP A CA 1
ATOM 669 C C . ASP A 1 85 ? 9.539 3.158 1.819 1.00 95.00 85 ASP A C 1
ATOM 671 O O . ASP A 1 85 ? 8.622 3.860 2.246 1.00 95.00 85 ASP A O 1
ATOM 675 N N . VAL A 1 86 ? 9.296 2.118 1.010 1.00 95.94 86 VAL A N 1
ATOM 676 C CA . VAL A 1 86 ? 7.943 1.735 0.572 1.00 95.94 86 VAL A CA 1
ATOM 677 C C . VAL A 1 86 ? 7.072 1.323 1.755 1.00 95.94 86 VAL A C 1
ATOM 679 O O . VAL A 1 86 ? 5.915 1.733 1.828 1.00 95.94 86 VAL A O 1
ATOM 682 N N . VAL A 1 87 ? 7.596 0.540 2.701 1.00 95.88 87 VAL A N 1
ATOM 683 C CA . VAL A 1 87 ? 6.840 0.137 3.900 1.00 95.88 87 VAL A CA 1
ATOM 684 C C . VAL A 1 87 ? 6.489 1.347 4.764 1.00 95.88 87 VAL A C 1
ATOM 686 O O . VAL A 1 87 ? 5.363 1.432 5.262 1.00 95.88 87 VAL A O 1
ATOM 689 N N . ALA A 1 88 ? 7.425 2.277 4.952 1.00 95.38 88 ALA A N 1
ATOM 690 C CA . ALA A 1 88 ? 7.180 3.508 5.697 1.00 95.38 88 ALA A CA 1
ATOM 691 C C . ALA A 1 88 ? 6.087 4.347 5.024 1.00 95.38 88 ALA A C 1
ATOM 693 O O . ALA A 1 88 ? 5.116 4.730 5.679 1.00 95.38 88 ALA A O 1
ATOM 694 N N . LEU A 1 89 ? 6.188 4.529 3.706 1.00 96.06 89 LEU A N 1
ATOM 695 C CA . LEU A 1 89 ? 5.220 5.290 2.928 1.00 96.06 89 LEU A CA 1
ATOM 696 C C . LEU A 1 89 ? 3.830 4.648 2.973 1.00 96.06 89 LEU A C 1
ATOM 698 O O . LEU A 1 89 ? 2.851 5.338 3.229 1.00 96.06 89 LEU A O 1
ATOM 702 N N . LEU A 1 90 ? 3.727 3.323 2.818 1.00 95.94 90 LEU A N 1
ATOM 703 C CA . LEU A 1 90 ? 2.461 2.589 2.946 1.00 95.94 90 LEU A CA 1
ATOM 704 C C . LEU A 1 90 ? 1.793 2.831 4.306 1.00 95.94 90 LEU A C 1
ATOM 706 O O . LEU A 1 90 ? 0.594 3.089 4.362 1.00 95.94 90 LEU A O 1
ATOM 710 N N . LYS A 1 91 ? 2.559 2.791 5.402 1.00 93.31 91 LYS A N 1
ATOM 711 C CA . LYS A 1 91 ? 2.040 3.056 6.757 1.00 93.31 91 LYS A CA 1
ATOM 712 C C . LYS A 1 91 ? 1.576 4.503 6.943 1.00 93.31 91 LYS A C 1
ATOM 714 O O . LYS A 1 91 ? 0.696 4.754 7.767 1.00 93.31 91 LYS A O 1
ATOM 719 N N . GLU A 1 92 ? 2.181 5.441 6.223 1.00 94.69 92 GLU A N 1
ATOM 720 C CA . GLU A 1 92 ? 1.832 6.859 6.276 1.00 94.69 92 GLU A CA 1
ATOM 721 C C . GLU A 1 92 ? 0.564 7.169 5.475 1.00 94.69 92 GLU A C 1
ATOM 723 O O . GLU A 1 92 ? -0.324 7.860 5.979 1.00 94.69 92 GLU A O 1
ATOM 728 N N . VAL A 1 93 ? 0.472 6.659 4.244 1.00 94.75 93 VAL A N 1
ATOM 729 C CA . VAL A 1 93 ? -0.511 7.143 3.260 1.00 94.75 93 VAL A CA 1
ATOM 730 C C . VAL A 1 93 ? -1.728 6.245 3.089 1.00 94.75 93 VAL A C 1
ATOM 732 O O . VAL A 1 93 ? -2.731 6.686 2.521 1.00 94.75 93 VAL A O 1
ATOM 735 N N . LEU A 1 94 ? -1.670 4.990 3.547 1.00 90.81 94 LEU A N 1
ATOM 736 C CA . LEU A 1 94 ? -2.842 4.123 3.510 1.00 90.81 94 LEU A CA 1
ATOM 737 C C . LEU A 1 94 ? -3.848 4.509 4.606 1.00 90.81 94 LEU A C 1
ATOM 739 O O . LEU A 1 94 ? -3.455 4.882 5.717 1.00 90.81 94 LEU A O 1
ATOM 743 N N . PRO A 1 95 ? -5.160 4.407 4.324 1.00 84.31 95 PRO A N 1
ATOM 744 C CA . PRO A 1 95 ? -6.185 4.641 5.330 1.00 84.31 95 PRO A CA 1
ATOM 745 C C . PRO A 1 95 ? -5.984 3.735 6.550 1.00 84.31 95 PRO A C 1
ATOM 747 O O . PRO A 1 95 ? -5.886 2.517 6.433 1.00 84.31 95 PRO A O 1
ATOM 750 N N . LYS A 1 96 ? -5.968 4.332 7.746 1.00 83.81 96 LYS A N 1
ATOM 751 C CA . LYS A 1 96 ? -5.872 3.582 9.013 1.00 83.81 96 LYS A CA 1
ATOM 752 C C . LYS A 1 96 ? -7.180 2.888 9.400 1.00 83.81 96 LYS A C 1
ATOM 754 O O . LYS A 1 96 ? -7.174 1.994 10.239 1.00 83.81 96 LYS A O 1
ATOM 759 N N . VAL A 1 97 ? -8.297 3.338 8.830 1.00 86.69 97 VAL A N 1
ATOM 760 C CA . VAL A 1 97 ? -9.641 2.804 9.059 1.00 86.69 97 VAL A CA 1
ATOM 761 C C . VAL A 1 97 ? -10.367 2.789 7.719 1.00 86.69 97 VAL A C 1
ATOM 763 O O . VAL A 1 97 ? -10.377 3.796 7.011 1.00 86.69 97 VAL A O 1
ATOM 766 N N . GLU A 1 98 ? -10.982 1.658 7.381 1.00 83.94 98 GLU A N 1
ATOM 767 C CA . GLU A 1 98 ? -11.725 1.462 6.135 1.00 83.94 98 GLU A CA 1
ATOM 768 C C . GLU A 1 98 ? -13.132 0.927 6.424 1.00 83.94 98 GLU A C 1
ATOM 770 O O . GLU A 1 98 ? -13.335 0.106 7.320 1.00 83.94 98 GLU A O 1
ATOM 775 N N . VAL A 1 99 ? -14.117 1.372 5.639 1.00 88.69 99 VAL A N 1
ATOM 776 C CA . VAL A 1 99 ? -15.501 0.889 5.750 1.00 88.69 99 VAL A CA 1
ATOM 777 C C . VAL A 1 99 ? -15.560 -0.606 5.432 1.00 88.69 99 VAL A C 1
ATOM 779 O O . VAL A 1 99 ? -15.006 -1.063 4.436 1.00 88.69 99 VAL A O 1
ATOM 782 N N . GLY A 1 100 ? -16.267 -1.362 6.275 1.00 87.56 100 GLY A N 1
ATOM 783 C CA . GLY A 1 100 ? -16.423 -2.811 6.133 1.00 87.56 100 GLY A CA 1
ATOM 784 C C . GLY A 1 100 ? -15.311 -3.634 6.790 1.00 87.56 100 GLY A C 1
ATOM 785 O O . GLY A 1 100 ? -15.483 -4.842 6.937 1.00 87.56 100 GLY A O 1
ATOM 786 N N . GLN A 1 101 ? -14.214 -3.009 7.236 1.00 86.88 101 GLN A N 1
ATOM 787 C CA . GLN A 1 101 ? -13.242 -3.658 8.116 1.00 86.88 101 GLN A CA 1
ATOM 788 C C . GLN A 1 101 ? -13.643 -3.480 9.593 1.00 86.88 101 GLN A C 1
ATOM 790 O O . GLN A 1 101 ? -14.283 -2.479 9.932 1.00 86.88 101 GLN A O 1
ATOM 795 N N . PRO A 1 102 ? -13.276 -4.417 10.491 1.00 91.44 102 PRO A N 1
ATOM 796 C CA . PRO A 1 102 ? -13.406 -4.197 11.927 1.00 91.44 102 PRO A CA 1
ATOM 797 C C . PRO A 1 102 ? -12.687 -2.909 12.340 1.00 91.44 102 PRO A C 1
ATOM 799 O O . PRO A 1 102 ? -11.527 -2.700 11.983 1.00 91.44 102 PRO A O 1
ATOM 802 N N . ALA A 1 103 ? -13.373 -2.043 13.087 1.00 93.81 103 ALA A N 1
ATOM 803 C CA . ALA A 1 103 ? -12.746 -0.850 13.639 1.00 93.81 103 ALA A CA 1
ATOM 804 C C . ALA A 1 103 ? -11.615 -1.260 14.606 1.00 93.81 103 ALA A C 1
ATOM 806 O O . ALA A 1 103 ? -11.827 -2.172 15.412 1.00 93.81 103 ALA A O 1
ATOM 807 N N . PRO A 1 104 ? -10.432 -0.615 14.550 1.00 93.31 104 PRO A N 1
ATOM 808 C CA . PRO A 1 104 ? -9.363 -0.877 15.503 1.00 93.31 104 PRO A CA 1
ATOM 809 C C . PRO A 1 104 ? -9.845 -0.665 16.936 1.00 93.31 104 PRO A C 1
ATOM 811 O O . PRO A 1 104 ? -10.540 0.313 17.222 1.00 93.31 104 PRO A O 1
ATOM 814 N N . ASP A 1 105 ? -9.463 -1.575 17.829 1.00 96.62 105 ASP A N 1
ATOM 815 C CA . ASP A 1 105 ? -9.769 -1.416 19.245 1.00 96.62 105 ASP A CA 1
ATOM 816 C C . ASP A 1 105 ? -9.042 -0.187 19.810 1.00 96.62 105 ASP A C 1
ATOM 818 O O . ASP A 1 105 ? -7.958 0.193 19.353 1.00 96.62 105 ASP A O 1
ATOM 822 N N . PHE A 1 106 ? -9.645 0.443 20.809 1.00 96.38 106 PHE A N 1
ATOM 823 C CA . PHE A 1 106 ? -9.066 1.579 21.512 1.00 96.38 106 PHE A CA 1
ATOM 824 C C . PHE A 1 106 ? -9.513 1.567 22.965 1.00 96.38 106 PHE A C 1
ATOM 826 O O . PHE A 1 106 ? -10.564 1.022 23.289 1.00 96.38 106 PHE A O 1
ATOM 833 N N . ILE A 1 107 ? -8.731 2.231 23.814 1.00 97.69 107 ILE A N 1
ATOM 834 C CA . ILE A 1 107 ? -9.115 2.561 25.184 1.00 97.69 107 ILE A CA 1
ATOM 835 C C . ILE A 1 107 ? -9.049 4.078 25.318 1.00 97.69 107 ILE A C 1
ATOM 837 O O . ILE A 1 107 ? -8.021 4.683 25.007 1.00 97.69 107 ILE A O 1
ATOM 841 N N . ALA A 1 108 ? -10.146 4.691 25.752 1.00 97.69 108 ALA A N 1
ATOM 842 C CA . ALA A 1 108 ? -10.216 6.123 26.014 1.00 97.69 108 ALA A CA 1
ATOM 843 C C . ALA A 1 108 ? -10.970 6.391 27.317 1.00 97.69 108 ALA A C 1
ATOM 845 O O . ALA A 1 108 ? -11.870 5.640 27.691 1.00 97.69 108 ALA A O 1
ATOM 846 N N . THR A 1 109 ? -10.595 7.467 28.000 1.00 97.69 109 THR A N 1
ATOM 847 C CA . THR A 1 109 ? -11.190 7.871 29.276 1.00 97.69 109 THR A CA 1
ATOM 848 C C . THR A 1 109 ? -12.088 9.081 29.062 1.00 97.69 109 THR A C 1
ATOM 850 O O . THR A 1 109 ? -11.705 10.017 28.356 1.00 97.69 109 THR A O 1
ATOM 853 N N . ASP A 1 110 ? -13.282 9.061 29.648 1.00 96.38 110 ASP A N 1
ATOM 854 C CA . ASP A 1 110 ? -14.217 10.181 29.581 1.00 96.38 110 ASP A CA 1
ATOM 855 C C . ASP A 1 110 ? -13.913 11.276 30.622 1.00 96.38 110 ASP A C 1
ATOM 857 O O . ASP A 1 110 ? -12.974 11.190 31.416 1.00 96.38 110 ASP A O 1
ATOM 861 N N . SER A 1 111 ? -14.735 12.329 30.640 1.00 95.12 111 SER A N 1
ATOM 862 C CA . SER A 1 111 ? -14.583 13.458 31.566 1.00 95.12 111 SER A CA 1
ATOM 863 C C . SER A 1 111 ? -14.805 13.113 33.046 1.00 95.12 111 SER A C 1
ATOM 865 O O . SER A 1 111 ? -14.532 13.949 33.904 1.00 95.12 111 SER A O 1
ATOM 867 N N . THR A 1 112 ? -15.337 11.931 33.359 1.00 97.50 112 THR A N 1
ATOM 868 C CA . THR A 1 112 ? -15.567 11.449 34.731 1.00 97.50 112 THR A CA 1
ATOM 869 C C . THR A 1 112 ? -14.440 10.549 35.239 1.00 97.50 112 THR A C 1
ATOM 871 O O . THR A 1 112 ? -14.377 10.269 36.436 1.00 97.50 112 THR A O 1
ATOM 874 N N . GLY A 1 113 ? -13.522 10.135 34.359 1.00 97.38 113 GLY A N 1
ATOM 875 C CA . GLY A 1 113 ? -12.463 9.176 34.670 1.00 97.38 113 GLY A CA 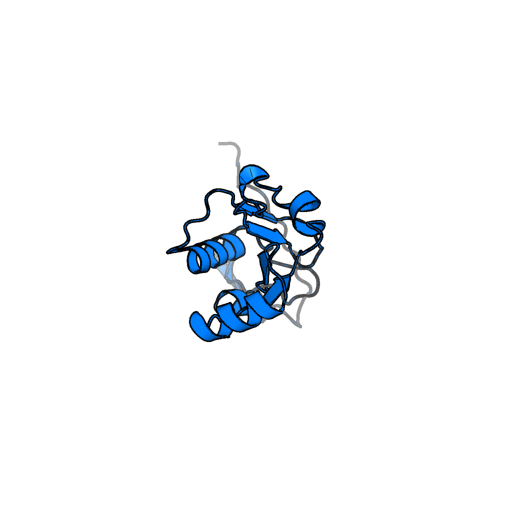1
ATOM 876 C C . GLY A 1 113 ? -12.836 7.723 34.360 1.00 97.38 113 GLY A C 1
ATOM 877 O O . GLY A 1 113 ? -12.023 6.829 34.601 1.00 97.38 113 GLY A O 1
ATOM 878 N N . GLU A 1 114 ? -14.025 7.467 33.811 1.00 97.88 114 GLU A N 1
ATOM 879 C CA . GLU A 1 114 ? -14.423 6.134 33.362 1.00 97.88 114 GLU A CA 1
ATOM 880 C C . GLU A 1 114 ? -13.702 5.792 32.054 1.00 97.88 114 GLU A C 1
ATOM 882 O O . GLU A 1 114 ? -13.628 6.603 31.129 1.00 97.88 114 GLU A O 1
ATOM 887 N N . SER A 1 115 ? -13.123 4.592 31.990 1.00 97.88 115 SER A N 1
ATOM 888 C CA . SER A 1 115 ? -12.419 4.107 30.802 1.00 97.88 115 SER A CA 1
ATOM 889 C C . SER A 1 115 ? -13.317 3.188 29.993 1.00 97.88 115 SER A C 1
ATOM 891 O O . SER A 1 115 ? -13.957 2.299 30.544 1.00 97.88 115 SER A O 1
ATOM 893 N N . TYR A 1 116 ? -13.310 3.380 28.680 1.00 97.75 116 TYR A N 1
ATOM 894 C CA . TYR A 1 116 ? -14.085 2.597 27.731 1.00 97.75 116 TYR A CA 1
ATOM 895 C C . TYR A 1 116 ? -13.138 1.919 26.756 1.00 97.75 116 TYR A C 1
ATOM 897 O O . TYR A 1 116 ? -12.289 2.588 26.160 1.00 97.75 116 TYR A O 1
ATOM 905 N N . GLN A 1 117 ? -13.321 0.616 26.562 1.00 98.19 117 GLN A N 1
ATOM 906 C CA . GLN A 1 117 ? -12.673 -0.140 25.499 1.00 98.19 117 GLN A CA 1
ATOM 907 C C . GLN A 1 117 ? -13.693 -0.467 24.405 1.00 98.19 117 GLN A C 1
ATOM 909 O O . GLN A 1 117 ? -14.795 -0.930 24.710 1.00 98.19 117 GLN A O 1
ATOM 914 N N . LEU A 1 118 ? -13.359 -0.231 23.130 1.00 97.50 118 LEU A N 1
ATOM 915 C CA . LEU A 1 118 ? -14.306 -0.469 22.033 1.00 97.50 118 LEU A CA 1
ATOM 916 C C . LEU A 1 118 ? -14.795 -1.916 22.039 1.00 97.50 118 LEU A C 1
ATOM 918 O O . LEU A 1 118 ? -16.005 -2.137 21.986 1.00 97.50 118 LEU A O 1
ATOM 922 N N . SER A 1 119 ? -13.881 -2.881 22.157 1.00 97.44 119 SER A N 1
ATOM 923 C CA . SER A 1 119 ? -14.203 -4.314 22.168 1.00 97.44 119 SER A CA 1
ATOM 924 C C . SER A 1 119 ? -15.184 -4.732 23.272 1.00 97.44 119 SER A C 1
ATOM 926 O O . SER A 1 119 ? -15.932 -5.687 23.079 1.00 97.44 119 SER A O 1
ATOM 928 N N . GLU A 1 120 ? -15.282 -3.992 24.379 1.00 97.69 120 GLU A N 1
ATOM 929 C CA . GLU A 1 120 ? -16.271 -4.255 25.432 1.00 97.69 120 GLU A CA 1
ATOM 930 C C . GLU A 1 120 ? -17.684 -3.759 25.088 1.00 97.69 120 GLU A C 1
ATOM 932 O O . GLU A 1 120 ? -18.660 -4.217 25.698 1.00 97.69 120 GLU A O 1
ATOM 937 N N . LEU A 1 121 ? -17.802 -2.829 24.136 1.00 96.69 121 LEU A N 1
ATOM 938 C CA . LEU A 1 121 ? -19.060 -2.253 23.646 1.00 96.69 121 LEU A CA 1
ATOM 939 C C . LEU A 1 121 ? -19.602 -2.989 22.416 1.00 96.69 121 LEU A C 1
ATOM 941 O O . LEU A 1 121 ? -20.816 -2.973 22.185 1.00 96.69 121 LEU A O 1
ATOM 945 N N . ILE A 1 122 ? -18.717 -3.631 21.644 1.00 95.31 122 ILE A N 1
ATOM 946 C CA . ILE A 1 122 ? -19.079 -4.457 20.486 1.00 95.31 122 ILE A CA 1
ATOM 947 C C . ILE A 1 122 ? -20.069 -5.555 20.914 1.00 95.31 122 ILE A C 1
ATOM 949 O O . ILE A 1 122 ? -20.069 -6.007 22.056 1.00 95.31 122 ILE A O 1
ATOM 953 N N . GLU A 1 123 ? -20.991 -5.908 20.012 1.00 93.81 123 GLU A N 1
ATOM 954 C CA . GLU A 1 123 ? -22.153 -6.799 20.229 1.00 93.81 123 GLU A CA 1
ATOM 955 C C . GLU A 1 123 ? -23.211 -6.295 21.228 1.00 93.81 123 GLU A C 1
ATOM 957 O O . GLU A 1 123 ? -24.351 -6.755 21.189 1.00 93.81 123 GLU A O 1
ATOM 962 N N . LYS A 1 124 ? -22.888 -5.319 22.084 1.00 96.88 124 LYS A N 1
ATOM 963 C CA . LYS A 1 124 ? -23.815 -4.769 23.087 1.00 96.88 124 LYS A CA 1
ATOM 964 C C . LYS A 1 124 ? -24.491 -3.485 22.624 1.00 96.88 124 LYS A C 1
ATOM 966 O O . LYS A 1 124 ? -25.654 -3.255 22.955 1.00 96.88 124 LYS A O 1
ATOM 971 N N . LYS A 1 125 ? -23.762 -2.612 21.922 1.00 96.06 125 LYS A N 1
ATOM 972 C CA . LYS A 1 125 ? -24.237 -1.286 21.503 1.00 96.06 125 LYS A CA 1
ATOM 973 C C . LYS A 1 125 ? -23.673 -0.893 20.140 1.00 96.06 125 LYS A C 1
ATOM 975 O O . LYS A 1 125 ? -22.548 -1.236 19.794 1.00 96.06 125 LYS A O 1
ATOM 980 N N . ASN A 1 126 ? -24.438 -0.081 19.413 1.00 96.88 126 ASN A N 1
ATOM 981 C CA . ASN A 1 126 ? -23.891 0.696 18.305 1.00 96.88 126 ASN A CA 1
ATOM 982 C C . ASN A 1 126 ? -23.034 1.837 18.871 1.00 96.88 126 ASN A C 1
ATOM 984 O O . ASN A 1 126 ? -23.444 2.493 19.831 1.00 96.88 126 ASN A O 1
ATOM 988 N N . VAL A 1 127 ? -21.872 2.086 18.267 1.00 96.56 127 VAL A N 1
ATOM 989 C CA . VAL A 1 127 ? -20.917 3.110 18.712 1.00 96.56 127 VAL A CA 1
ATOM 990 C C . VAL A 1 127 ? -20.798 4.191 17.644 1.00 96.56 127 VAL A C 1
ATOM 992 O O . VAL A 1 127 ? -20.611 3.893 16.466 1.00 96.56 127 VAL A O 1
ATOM 995 N N . VAL A 1 128 ? -20.898 5.452 18.061 1.00 96.12 128 VAL A N 1
ATOM 996 C CA . VAL A 1 128 ? -20.678 6.623 17.207 1.00 96.12 128 VAL A CA 1
ATOM 997 C C . VAL A 1 128 ? -19.499 7.397 17.778 1.00 96.12 128 VAL A C 1
ATOM 999 O O . VAL A 1 128 ? -19.539 7.810 18.934 1.00 96.12 128 VAL A O 1
ATOM 1002 N N . LEU A 1 129 ? -18.461 7.602 16.968 1.00 95.25 129 LEU A N 1
ATOM 1003 C CA . LEU A 1 129 ? -17.327 8.460 17.307 1.00 95.25 129 LEU A CA 1
ATOM 1004 C C . LEU A 1 129 ? -17.419 9.748 16.494 1.00 95.25 129 LEU A C 1
ATOM 1006 O O . LEU A 1 129 ? -17.454 9.710 15.266 1.00 95.25 129 LEU A O 1
ATOM 1010 N N . SER A 1 130 ? -17.447 10.886 17.183 1.00 94.69 130 SER A N 1
ATOM 1011 C CA . SER A 1 130 ? -17.417 12.211 16.565 1.00 94.69 130 SER A CA 1
ATOM 1012 C C . SER A 1 130 ? -16.166 12.944 17.029 1.00 94.69 130 SER A C 1
ATOM 1014 O O . SER A 1 130 ? -16.069 13.336 18.189 1.00 94.69 130 SER A O 1
ATOM 1016 N N . PHE A 1 131 ? -15.208 13.127 16.124 1.00 92.50 131 PHE A N 1
ATOM 1017 C CA . PHE A 1 131 ? -13.954 13.819 16.409 1.00 92.50 131 PHE A CA 1
ATOM 1018 C C . PHE A 1 131 ? -14.110 15.322 16.171 1.00 92.50 131 PHE A C 1
ATOM 1020 O O . PHE A 1 131 ? -14.665 15.744 15.157 1.00 92.50 131 PHE A O 1
ATOM 1027 N N . TYR A 1 132 ? -13.584 16.134 17.083 1.00 90.88 132 TYR A N 1
ATOM 1028 C CA . TYR A 1 132 ? -13.488 17.585 16.941 1.00 90.88 132 TYR A CA 1
ATOM 1029 C C . TYR A 1 132 ? -12.049 18.041 17.269 1.00 90.88 132 TYR A C 1
ATOM 1031 O O . TYR A 1 132 ? -11.340 17.324 17.974 1.00 90.88 132 TYR A O 1
ATOM 1039 N N . PRO A 1 133 ? -11.559 19.182 16.740 1.00 88.81 133 PRO A N 1
ATOM 1040 C CA . PRO A 1 133 ? -10.118 19.471 16.718 1.00 88.81 133 PRO A CA 1
ATOM 1041 C C . PRO A 1 133 ? -9.451 19.654 18.088 1.00 88.81 133 PRO A C 1
ATOM 1043 O O . PRO A 1 133 ? -8.320 19.208 18.280 1.00 88.81 133 PRO A O 1
ATOM 1046 N N . ARG A 1 134 ? -10.108 20.371 19.009 1.00 90.94 134 ARG A N 1
ATOM 1047 C CA . ARG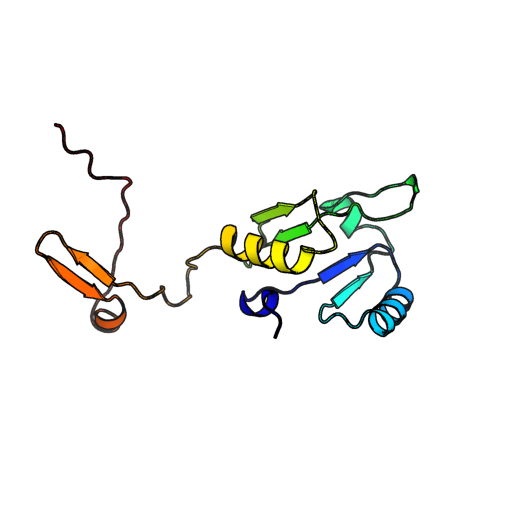 A 1 134 ? -9.632 20.647 20.374 1.00 90.94 134 ARG A CA 1
ATOM 1048 C C . ARG A 1 134 ? -10.733 21.320 21.195 1.00 90.94 134 ARG A C 1
ATOM 1050 O O . ARG A 1 134 ? -11.552 22.049 20.634 1.00 90.94 134 ARG A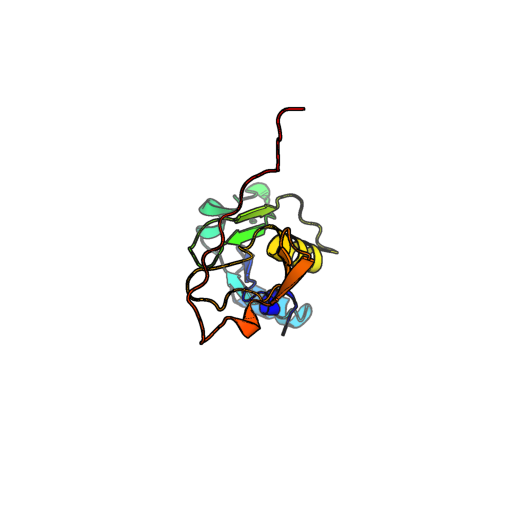 O 1
ATOM 1057 N N . ASP A 1 135 ? -10.687 21.155 22.515 1.00 87.31 135 ASP A N 1
ATOM 1058 C CA . ASP A 1 135 ? -11.446 21.975 23.460 1.00 87.31 135 ASP A CA 1
ATOM 1059 C C . ASP A 1 135 ? -10.892 23.410 23.482 1.00 87.31 135 ASP A C 1
ATOM 1061 O O . ASP A 1 135 ? -9.893 23.707 24.137 1.00 87.31 135 ASP A O 1
ATOM 1065 N N . PHE A 1 136 ? -11.528 24.320 22.747 1.00 76.06 136 PHE A N 1
ATOM 1066 C CA . PHE A 1 136 ? -11.275 25.759 22.853 1.00 76.06 136 PHE A CA 1
ATOM 1067 C C . PHE A 1 136 ? -12.344 26.390 23.747 1.00 76.06 136 PHE A C 1
ATOM 1069 O O . PHE A 1 136 ? -13.227 27.110 23.277 1.00 76.06 136 PHE A O 1
ATOM 1076 N N . GLY A 1 137 ? -12.302 26.090 25.046 1.00 72.50 137 GLY A N 1
ATOM 1077 C CA . GLY A 1 137 ? -13.057 26.880 26.018 1.00 72.50 137 GLY A CA 1
ATOM 1078 C C . GLY A 1 137 ? -12.650 28.352 25.898 1.00 72.50 137 GLY A C 1
ATOM 1079 O O . GLY A 1 137 ? -11.467 28.650 25.725 1.00 72.50 137 GLY A O 1
ATOM 1080 N N . ARG A 1 138 ? -13.616 29.282 25.942 1.00 61.78 138 ARG A N 1
ATOM 1081 C CA . ARG A 1 138 ? -13.292 30.708 26.095 1.00 61.78 138 ARG A CA 1
ATOM 1082 C C . ARG A 1 138 ? -12.596 30.863 27.449 1.00 61.78 138 ARG A C 1
ATOM 1084 O O . ARG A 1 138 ? -13.237 30.631 28.471 1.00 61.78 138 ARG A O 1
ATOM 1091 N N . GLY A 1 139 ? -11.296 31.159 27.417 1.00 55.03 139 GLY A N 1
ATOM 1092 C CA . GLY A 1 139 ? -10.573 31.678 28.576 1.00 55.03 139 GLY A CA 1
ATOM 1093 C C . GLY A 1 139 ? -11.145 33.011 29.037 1.00 55.03 139 GLY A C 1
ATOM 1094 O O . GLY A 1 139 ? -11.815 33.682 28.215 1.00 55.03 139 GLY A O 1
#

Secondary structure (DSSP, 8-state):
--HHHHTT---EEEESS-HHHHHHHHHHH--SSEEEE-TT-HHHHHTT-EEGGGTEE---EEEE-TTS-EEEEE-S--TTTHHHHHHHHHHHHS-SS-TTSPPPP-EEE-TTS-EEEHHHHTTT--------S------

Foldseek 3Di:
DALQVVLVHADEAEKQDDPVVQVVVCVVPVDDHYYDHPVVCPCLVVPQHAPVVVRMRQDKDFDADPVGDTQDIGNPADPVCNSVVVSVSSVVRPDPDDPPDPDDWDWDADPVRDIDIVVVCPPPDDDDDDDDDDPPDPD